Protein AF-A0A842R9W0-F1 (afdb_monomer)

pLDDT: mean 78.73, std 10.99, range [46.91, 91.62]

Mean predicted aligned error: 7.01 Å

Secondary structure (DSSP, 8-state):
-HHHHHHHHHHHHHHHHHHT-GGGHHHHHHHHHH-SSHHHHHHHHHHHHHTHHHHHHHHHHHHHHTT--

Sequence (69 aa):
MEDKSAEIRGRTVLALGRVGNKEILPQLLYKMKEDSDPKVRSRAAWALGTLGQEAKSATEEIWDASKEF

Solvent-accessible surface area (backbone atoms only — not comparable to full-atom values): 3746 Å² total; per-residue (Å²): 115,64,67,64,49,46,52,50,52,26,51,50,38,42,52,52,28,70,69,64,59,72,88,48,48,66,58,35,52,46,35,38,74,70,45,89,44,69,66,32,16,53,33,18,50,49,19,45,59,70,36,41,73,64,33,51,56,50,50,50,55,50,52,56,58,62,71,78,110

Radius of gyration: 11.98 Å; Cα contacts (8 Å, |Δi|>4): 63; chains: 1; bounding box: 28×15×36 Å

Nearest PDB structures (foldseek):
  5n3u-assembly1_B-2  TM=8.116E-01  e=1.664E-01  Nostoc sp. PCC 7120 = FACHB-418
  8tie-assembly1_f  TM=2.900E-01  e=7.090E+00  Saccharomyces cerevisiae

Structure (mmCIF, N/CA/C/O backbone):
data_AF-A0A842R9W0-F1
#
_entry.id   AF-A0A842R9W0-F1
#
loop_
_atom_site.group_PDB
_atom_site.id
_atom_site.type_symbol
_atom_site.label_atom_id
_atom_site.label_alt_id
_atom_site.label_comp_id
_atom_site.lab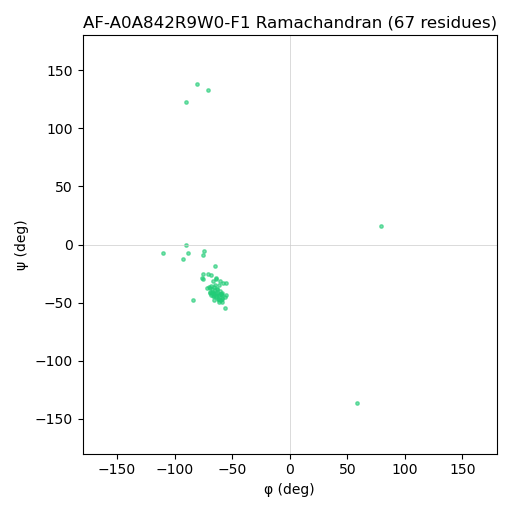el_asym_id
_atom_site.label_entity_id
_atom_site.label_seq_id
_atom_site.pdbx_PDB_ins_code
_atom_site.Cartn_x
_atom_site.Cartn_y
_atom_site.Cartn_z
_atom_site.occupancy
_atom_site.B_iso_or_equiv
_atom_site.auth_seq_id
_atom_site.auth_comp_id
_atom_site.auth_asym_id
_atom_site.auth_atom_id
_atom_site.pdbx_PDB_model_num
ATOM 1 N N . MET A 1 1 ? 15.272 -8.887 -15.160 1.00 59.62 1 MET A N 1
ATOM 2 C CA . MET A 1 1 ? 14.001 -9.648 -15.020 1.00 59.62 1 MET A CA 1
ATOM 3 C C . MET A 1 1 ? 13.141 -9.134 -13.867 1.00 59.62 1 MET A C 1
ATOM 5 O O . MET A 1 1 ? 11.925 -9.265 -13.952 1.00 59.62 1 MET A O 1
ATOM 9 N N . GLU A 1 2 ? 13.729 -8.514 -12.839 1.00 62.72 2 GLU A N 1
ATOM 10 C CA . GLU A 1 2 ? 12.998 -7.967 -11.687 1.00 62.72 2 GLU A CA 1
ATOM 11 C C . GLU A 1 2 ? 11.995 -6.860 -12.044 1.00 62.72 2 GLU A C 1
ATOM 13 O O . GLU A 1 2 ? 10.900 -6.868 -11.489 1.00 62.72 2 GLU A O 1
ATOM 18 N N . ASP A 1 3 ? 12.278 -6.008 -13.038 1.00 66.62 3 ASP A N 1
ATOM 19 C CA . ASP A 1 3 ? 11.341 -4.961 -13.490 1.00 66.62 3 ASP A CA 1
ATOM 20 C C . ASP A 1 3 ? 9.993 -5.516 -13.972 1.00 66.62 3 ASP A C 1
ATOM 22 O O . ASP A 1 3 ? 8.933 -4.998 -13.622 1.00 66.62 3 ASP A O 1
ATOM 26 N N . LYS A 1 4 ? 10.009 -6.622 -14.733 1.00 75.56 4 LYS A N 1
ATOM 27 C CA . LYS A 1 4 ? 8.774 -7.286 -15.187 1.00 75.56 4 LYS A CA 1
ATOM 28 C C . LYS A 1 4 ? 7.997 -7.871 -14.007 1.00 75.56 4 LYS A C 1
ATOM 30 O O . LYS A 1 4 ? 6.771 -7.823 -13.993 1.00 75.56 4 LYS A O 1
ATOM 35 N N . SER A 1 5 ? 8.704 -8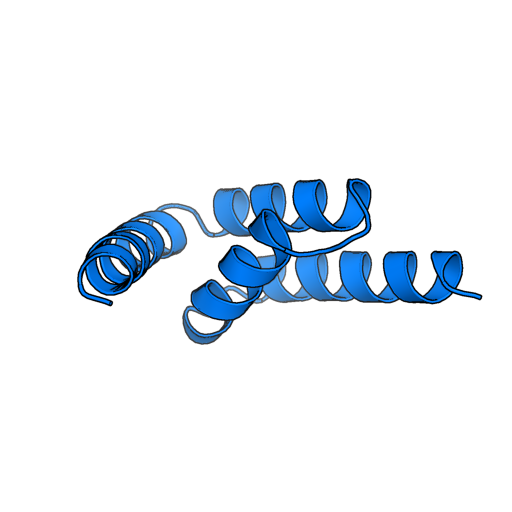.400 -13.005 1.00 85.06 5 SER A N 1
ATOM 36 C CA . SER A 1 5 ? 8.079 -8.895 -11.775 1.00 85.06 5 SER A CA 1
ATOM 37 C C . SER A 1 5 ? 7.454 -7.750 -10.980 1.00 85.06 5 SER A C 1
ATOM 39 O O . SER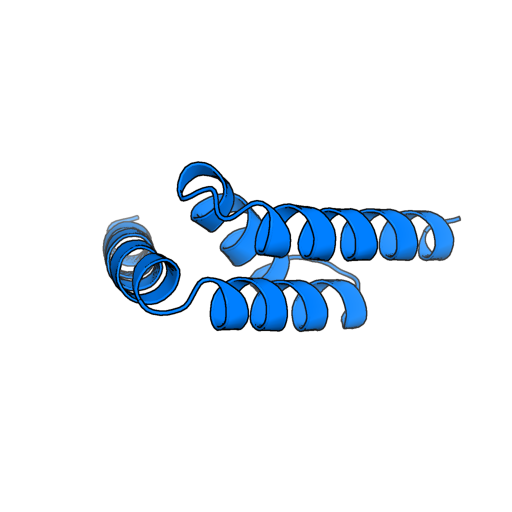 A 1 5 ? 6.308 -7.864 -10.558 1.00 85.06 5 SER A O 1
ATOM 41 N N . ALA A 1 6 ? 8.150 -6.623 -10.829 1.00 84.62 6 ALA A N 1
ATOM 42 C CA . ALA A 1 6 ? 7.633 -5.449 -10.135 1.00 84.62 6 ALA A CA 1
ATOM 43 C C . ALA A 1 6 ? 6.400 -4.855 -10.832 1.00 84.62 6 ALA A C 1
ATOM 45 O O . ALA A 1 6 ? 5.432 -4.464 -10.176 1.00 84.62 6 ALA A O 1
ATOM 46 N N . GLU A 1 7 ? 6.379 -4.848 -12.167 1.00 87.38 7 GLU A N 1
ATOM 47 C CA . GLU A 1 7 ? 5.199 -4.439 -12.925 1.00 87.38 7 GLU A CA 1
ATOM 48 C C . GLU A 1 7 ? 3.998 -5.354 -12.650 1.00 87.38 7 GLU A C 1
ATOM 50 O O . GLU A 1 7 ? 2.908 -4.855 -12.354 1.00 87.38 7 GLU A O 1
ATOM 55 N N . ILE A 1 8 ? 4.204 -6.676 -12.673 1.00 88.31 8 ILE A N 1
ATOM 56 C CA . ILE A 1 8 ? 3.165 -7.662 -12.351 1.00 88.31 8 ILE A CA 1
ATOM 57 C C . ILE A 1 8 ? 2.683 -7.475 -10.909 1.00 88.31 8 ILE A C 1
ATOM 59 O O . ILE A 1 8 ? 1.483 -7.327 -10.696 1.00 88.31 8 ILE A O 1
ATOM 63 N N . ARG A 1 9 ? 3.591 -7.387 -9.925 1.00 87.38 9 ARG A N 1
ATOM 64 C CA . ARG A 1 9 ? 3.239 -7.164 -8.510 1.00 87.38 9 ARG A CA 1
ATOM 65 C C . ARG A 1 9 ? 2.417 -5.894 -8.328 1.00 87.38 9 ARG A C 1
ATOM 67 O O . ARG A 1 9 ? 1.394 -5.912 -7.651 1.00 87.38 9 ARG A O 1
ATOM 74 N N . GLY A 1 10 ? 2.824 -4.801 -8.968 1.00 85.56 10 GLY A N 1
ATOM 75 C CA . GLY A 1 10 ? 2.099 -3.539 -8.902 1.00 85.56 10 GLY A CA 1
ATOM 76 C C . GLY A 1 10 ? 0.708 -3.613 -9.535 1.00 85.56 10 GLY A C 1
ATOM 77 O O . GLY A 1 10 ? -0.235 -3.046 -8.991 1.00 85.56 10 GLY A O 1
ATOM 78 N N . ARG A 1 11 ? 0.551 -4.329 -10.655 1.00 88.12 11 ARG A N 1
ATOM 79 C CA . ARG A 1 11 ? -0.765 -4.573 -11.265 1.00 88.12 11 ARG A CA 1
ATOM 80 C C . ARG A 1 11 ? -1.657 -5.430 -10.374 1.00 88.12 11 ARG A C 1
ATOM 82 O O . ARG A 1 11 ? -2.829 -5.098 -10.225 1.00 88.12 11 ARG A O 1
ATOM 89 N N . THR A 1 12 ? -1.104 -6.468 -9.749 1.00 87.12 12 THR A N 1
ATOM 90 C CA . THR A 1 12 ? -1.827 -7.302 -8.784 1.00 87.12 12 THR A CA 1
ATOM 91 C C . THR A 1 12 ? -2.333 -6.458 -7.622 1.00 87.12 12 THR A C 1
ATOM 93 O O . THR A 1 12 ? -3.519 -6.482 -7.333 1.00 87.12 12 THR A O 1
ATOM 96 N N . VAL A 1 13 ? -1.475 -5.631 -7.023 1.00 88.38 13 VAL A N 1
ATOM 97 C CA . VAL A 1 13 ? -1.843 -4.713 -5.932 1.00 88.38 13 VAL A CA 1
ATOM 98 C C . VAL A 1 13 ? -3.002 -3.781 -6.316 1.00 88.38 13 VAL A C 1
ATOM 100 O O . VAL A 1 13 ? -3.943 -3.618 -5.542 1.00 88.38 13 VAL A O 1
ATOM 103 N N . LEU A 1 14 ? -2.981 -3.213 -7.525 1.00 85.81 14 LEU A N 1
ATOM 104 C CA . LEU A 1 14 ? -4.072 -2.363 -8.014 1.00 85.81 14 LEU A CA 1
ATOM 105 C C . LEU A 1 14 ? -5.370 -3.143 -8.250 1.00 85.81 14 LEU A C 1
ATOM 107 O O . LEU A 1 14 ? -6.450 -2.641 -7.946 1.00 85.81 14 LEU A O 1
ATOM 111 N N . ALA A 1 15 ? -5.279 -4.355 -8.802 1.00 86.00 15 ALA A N 1
ATOM 112 C CA . ALA A 1 15 ? -6.439 -5.216 -9.006 1.00 86.00 15 ALA A CA 1
ATOM 113 C C . ALA A 1 15 ? -7.068 -5.611 -7.664 1.00 86.00 15 ALA A C 1
ATOM 115 O O . ALA A 1 15 ? -8.278 -5.497 -7.506 1.00 86.00 15 ALA A O 1
ATOM 116 N N . LEU A 1 16 ? -6.243 -5.976 -6.682 1.00 82.31 16 LEU A N 1
ATOM 117 C CA . LEU A 1 16 ? -6.674 -6.290 -5.324 1.00 82.31 16 LEU A CA 1
ATOM 118 C C . LEU A 1 16 ? -7.386 -5.092 -4.673 1.00 82.31 16 LEU A C 1
ATOM 120 O O . LEU A 1 16 ? -8.503 -5.246 -4.189 1.00 82.31 16 LEU A O 1
ATOM 124 N N . GLY A 1 17 ? -6.815 -3.885 -4.757 1.00 79.88 17 GLY A N 1
ATOM 125 C CA . GLY A 1 17 ? -7.467 -2.666 -4.257 1.00 79.88 17 GLY A CA 1
ATOM 126 C C . GLY A 1 17 ? -8.834 -2.384 -4.891 1.00 79.88 17 GLY A C 1
ATOM 127 O O . GLY A 1 17 ? -9.734 -1.898 -4.218 1.00 79.88 17 GLY A O 1
ATOM 128 N N . ARG A 1 18 ? -9.023 -2.736 -6.169 1.00 81.44 18 ARG A N 1
ATOM 129 C CA . ARG A 1 18 ? -10.317 -2.602 -6.864 1.00 81.44 18 ARG A CA 1
ATOM 130 C C . ARG A 1 18 ? -11.334 -3.675 -6.487 1.00 81.44 18 ARG A C 1
ATOM 132 O O . ARG A 1 18 ? -12.525 -3.413 -6.585 1.00 81.44 18 ARG A O 1
ATOM 139 N N . VAL A 1 19 ? -10.880 -4.871 -6.113 1.00 82.25 19 VAL A N 1
ATOM 140 C CA . VAL A 1 19 ? -11.765 -5.978 -5.714 1.00 82.25 19 VAL A CA 1
ATOM 141 C C . VAL A 1 19 ? -12.467 -5.680 -4.389 1.00 82.25 19 VAL A C 1
ATOM 143 O O . VAL A 1 19 ? -13.565 -6.180 -4.176 1.00 82.25 19 VAL A O 1
ATOM 146 N N . GLY A 1 20 ? -11.889 -4.847 -3.517 1.00 70.94 20 GLY A N 1
ATOM 147 C CA . GLY A 1 20 ? -12.610 -4.406 -2.321 1.00 70.94 20 GLY A CA 1
ATOM 148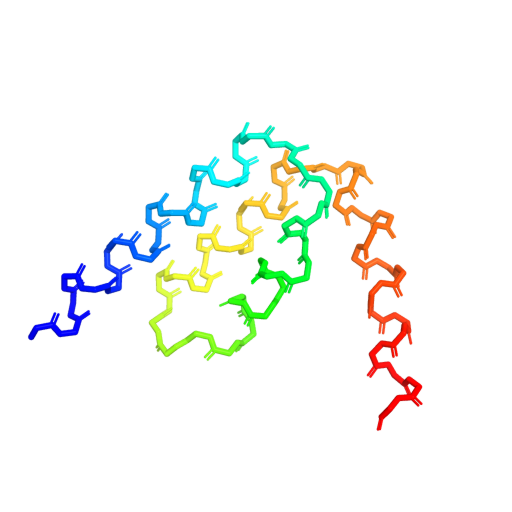 C C . GLY A 1 20 ? -12.636 -5.420 -1.176 1.00 70.94 20 GLY A C 1
ATOM 149 O O . GLY A 1 20 ? -13.472 -5.306 -0.290 1.00 70.94 20 GLY A O 1
ATOM 150 N N . ASN A 1 21 ? -11.774 -6.443 -1.183 1.00 77.50 21 ASN A N 1
ATOM 151 C CA . ASN A 1 21 ? -11.764 -7.434 -0.104 1.00 77.50 21 ASN A CA 1
ATOM 152 C C . ASN A 1 21 ? -10.999 -6.883 1.122 1.00 77.50 21 ASN A C 1
ATOM 154 O O . ASN A 1 21 ? -9.947 -6.269 0.985 1.00 77.50 21 ASN A O 1
ATOM 158 N N . LYS A 1 22 ? -11.497 -7.102 2.340 1.00 73.06 22 LYS A N 1
ATOM 159 C CA . LYS A 1 22 ? -10.786 -6.735 3.578 1.00 73.06 22 LYS A CA 1
ATOM 160 C C . LYS A 1 22 ? -9.636 -7.692 3.900 1.00 73.06 22 LYS A C 1
ATOM 162 O O . LYS A 1 22 ? -8.646 -7.286 4.500 1.00 73.06 22 LYS A O 1
ATOM 167 N N . GLU A 1 23 ? -9.705 -8.935 3.429 1.00 80.06 23 GLU A N 1
ATOM 168 C CA . GLU A 1 23 ? -8.685 -9.966 3.670 1.00 80.06 23 GLU A CA 1
ATOM 169 C C . GLU A 1 23 ? -7.328 -9.640 3.027 1.00 80.06 23 GLU A C 1
ATOM 171 O O . GLU A 1 23 ? -6.296 -10.181 3.418 1.00 80.06 23 GLU A O 1
ATOM 176 N N . ILE A 1 24 ? -7.304 -8.730 2.050 1.00 82.06 24 ILE A N 1
ATOM 177 C CA . ILE A 1 24 ? -6.072 -8.314 1.365 1.00 82.06 24 ILE A CA 1
ATOM 178 C C . ILE A 1 24 ? -5.368 -7.143 2.060 1.00 82.06 24 ILE A C 1
ATOM 180 O O . ILE A 1 24 ? -4.254 -6.792 1.673 1.00 82.06 24 ILE A O 1
ATOM 184 N N . LEU A 1 25 ? -5.978 -6.537 3.083 1.00 82.25 25 LEU A N 1
ATOM 185 C CA . LEU A 1 25 ? -5.424 -5.376 3.786 1.00 82.25 25 LEU A CA 1
ATOM 186 C C . LEU A 1 25 ? -4.057 -5.664 4.436 1.00 82.25 25 LEU A C 1
ATOM 188 O O . LEU A 1 25 ? -3.149 -4.853 4.232 1.00 82.25 25 LEU A O 1
ATOM 192 N N . PRO A 1 26 ? -3.820 -6.822 5.093 1.00 84.19 26 PRO A N 1
ATOM 193 C CA . PRO A 1 26 ? -2.489 -7.177 5.591 1.00 84.19 26 PRO A CA 1
ATOM 194 C C . PRO A 1 26 ? -1.445 -7.278 4.474 1.00 84.19 26 PRO A C 1
ATOM 196 O O . PRO A 1 26 ? -0.317 -6.808 4.619 1.00 84.19 26 PRO A O 1
ATOM 199 N N . GLN A 1 27 ? -1.820 -7.849 3.325 1.00 85.75 27 GLN A N 1
ATOM 200 C CA . GLN A 1 27 ? -0.914 -7.992 2.183 1.00 85.75 27 GLN A CA 1
ATOM 201 C C . GLN A 1 27 ? -0.594 -6.642 1.539 1.00 85.75 27 GLN A C 1
ATOM 203 O O . GLN A 1 27 ? 0.561 -6.391 1.194 1.00 85.75 27 GLN A O 1
ATOM 208 N N . LEU A 1 28 ? -1.583 -5.756 1.402 1.00 85.69 28 LEU A N 1
ATOM 209 C CA . LEU A 1 28 ? -1.372 -4.398 0.906 1.00 85.69 28 LEU A CA 1
ATOM 210 C C . LEU A 1 28 ? -0.482 -3.584 1.855 1.00 85.69 28 LEU A C 1
ATOM 212 O O . LEU A 1 28 ? 0.434 -2.912 1.387 1.00 85.69 28 LEU A O 1
ATOM 216 N N . LEU A 1 29 ? -0.687 -3.692 3.171 1.00 86.44 29 LEU A N 1
ATOM 217 C CA . LEU A 1 29 ? 0.163 -3.054 4.181 1.00 86.44 29 LEU A CA 1
ATOM 218 C C . LEU A 1 29 ? 1.605 -3.558 4.117 1.00 86.44 29 LEU A C 1
ATOM 220 O O . LEU A 1 29 ? 2.534 -2.750 4.069 1.00 86.44 29 LEU A O 1
ATOM 224 N N . TYR A 1 30 ? 1.796 -4.877 4.054 1.00 87.19 30 TYR A N 1
ATOM 225 C CA . TYR A 1 30 ? 3.119 -5.474 3.896 1.00 87.19 30 TYR A CA 1
ATOM 226 C C . TYR A 1 30 ? 3.798 -4.980 2.615 1.00 87.19 30 TYR A C 1
ATOM 228 O O . TYR A 1 30 ? 4.939 -4.533 2.646 1.00 87.19 30 TYR A O 1
ATOM 236 N N . LYS A 1 31 ? 3.084 -4.971 1.484 1.00 88.12 31 LYS A N 1
ATOM 237 C CA . LYS A 1 31 ? 3.625 -4.487 0.206 1.00 88.12 31 LYS A CA 1
ATOM 238 C C . LYS A 1 31 ? 3.919 -2.994 0.191 1.00 88.12 31 LYS A C 1
ATOM 240 O O . LYS A 1 31 ? 4.858 -2.577 -0.479 1.00 88.12 31 LYS A O 1
ATOM 245 N N . MET A 1 32 ? 3.160 -2.195 0.929 1.00 88.31 32 MET A N 1
ATOM 246 C CA . MET A 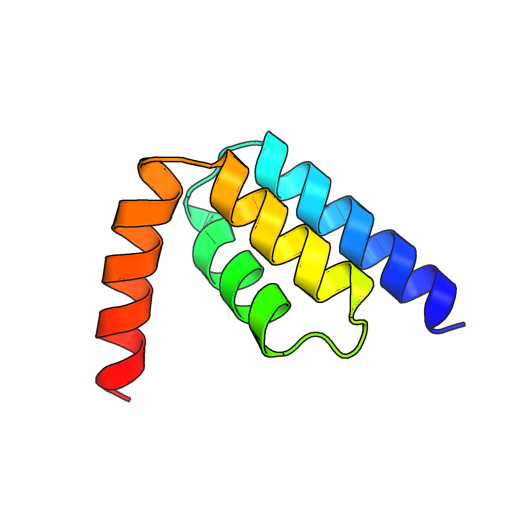1 32 ? 3.434 -0.772 1.083 1.00 88.31 32 MET A CA 1
ATOM 247 C C . MET A 1 32 ? 4.728 -0.520 1.869 1.00 88.31 32 MET A C 1
ATOM 249 O O . MET A 1 32 ? 5.459 0.404 1.519 1.00 88.31 32 MET A O 1
ATOM 253 N N . LYS A 1 33 ? 5.010 -1.322 2.904 1.00 87.31 33 LYS A N 1
ATOM 254 C CA . LYS A 1 33 ? 6.185 -1.159 3.776 1.00 87.31 33 LYS A CA 1
ATOM 255 C C . LYS A 1 33 ? 7.448 -1.812 3.206 1.00 87.31 33 LYS A C 1
ATOM 257 O O . LYS A 1 33 ? 8.487 -1.166 3.133 1.00 87.31 33 LYS A O 1
ATOM 262 N N . GLU A 1 34 ? 7.333 -3.055 2.745 1.00 89.00 34 GLU A N 1
ATOM 263 C CA . GLU A 1 34 ? 8.475 -3.955 2.537 1.00 89.00 34 GLU A CA 1
ATOM 264 C C . GLU A 1 34 ? 8.798 -4.248 1.061 1.00 89.00 34 GLU A C 1
ATOM 266 O O . GLU A 1 34 ? 9.797 -4.907 0.774 1.00 89.00 34 GLU A O 1
ATOM 271 N N . ASP A 1 35 ? 7.980 -3.820 0.083 1.00 90.81 35 ASP A N 1
ATOM 272 C CA . ASP A 1 35 ? 8.303 -4.128 -1.320 1.00 90.81 35 ASP A CA 1
ATOM 273 C C . ASP A 1 35 ? 9.525 -3.326 -1.797 1.00 90.81 35 ASP A C 1
ATOM 275 O O . ASP A 1 35 ? 9.624 -2.105 -1.611 1.00 90.81 35 ASP A O 1
ATOM 279 N N . SER A 1 36 ? 10.455 -4.026 -2.450 1.00 89.06 36 SER A N 1
ATOM 280 C CA . SER A 1 36 ? 11.710 -3.457 -2.942 1.00 89.06 36 SER A CA 1
ATOM 281 C C . SER A 1 36 ? 11.491 -2.387 -4.011 1.00 89.06 36 SER A C 1
ATOM 283 O O . SER A 1 36 ? 12.271 -1.438 -4.102 1.00 89.06 36 SER A O 1
ATOM 285 N N . ASP A 1 37 ? 10.403 -2.484 -4.783 1.00 91.62 37 ASP A N 1
ATOM 286 C CA . ASP A 1 37 ? 10.107 -1.537 -5.850 1.00 91.62 37 ASP A CA 1
ATOM 287 C C . ASP A 1 37 ? 9.252 -0.350 -5.339 1.00 91.62 37 ASP A C 1
ATOM 289 O O . ASP A 1 37 ? 8.131 -0.537 -4.848 1.00 91.62 37 ASP A O 1
ATOM 293 N N . PRO A 1 38 ? 9.724 0.903 -5.490 1.00 88.69 38 PRO A N 1
ATOM 294 C CA . PRO A 1 38 ? 9.006 2.088 -5.019 1.00 88.69 38 PRO A CA 1
ATOM 295 C C . PRO A 1 38 ? 7.656 2.318 -5.716 1.00 88.69 38 PRO A C 1
ATOM 297 O O . PRO A 1 38 ? 6.729 2.852 -5.102 1.00 88.69 38 PRO A O 1
ATOM 300 N N . LYS A 1 39 ? 7.500 1.901 -6.978 1.00 88.94 39 LYS A N 1
ATOM 301 C CA . LYS A 1 39 ? 6.222 1.973 -7.700 1.00 88.94 39 LYS A CA 1
ATOM 302 C C . LYS A 1 39 ? 5.226 0.977 -7.120 1.00 88.94 39 LYS A C 1
ATOM 304 O O . LYS A 1 39 ? 4.040 1.290 -7.053 1.00 88.94 39 LYS A O 1
ATOM 309 N N . VAL A 1 40 ? 5.678 -0.205 -6.694 1.00 90.38 40 VAL A N 1
ATOM 310 C CA . VAL A 1 40 ? 4.811 -1.184 -6.018 1.00 90.38 40 VAL A CA 1
ATOM 311 C C . VAL A 1 40 ? 4.345 -0.640 -4.669 1.00 90.38 40 VAL A C 1
ATOM 313 O O . VAL A 1 40 ? 3.143 -0.673 -4.405 1.00 90.38 40 VAL A O 1
ATOM 316 N N . ARG A 1 41 ? 5.242 -0.035 -3.876 1.00 91.56 41 ARG A N 1
ATOM 317 C CA . ARG A 1 41 ? 4.867 0.617 -2.606 1.00 91.56 41 ARG A CA 1
ATOM 318 C C . ARG A 1 41 ? 3.830 1.726 -2.800 1.00 91.56 41 ARG A C 1
ATOM 320 O O . ARG A 1 41 ? 2.818 1.757 -2.104 1.00 91.56 41 ARG A O 1
ATOM 327 N N . SER A 1 42 ? 4.034 2.597 -3.791 1.00 89.69 42 SER A N 1
ATOM 328 C CA . SER A 1 42 ? 3.089 3.677 -4.116 1.00 89.69 42 SER A CA 1
ATOM 329 C C . SER A 1 42 ? 1.717 3.146 -4.551 1.00 89.69 42 SER A C 1
ATOM 331 O O . SER A 1 42 ? 0.686 3.647 -4.102 1.00 89.69 42 SER A O 1
ATOM 333 N N . ARG A 1 43 ? 1.682 2.086 -5.367 1.00 91.38 43 ARG A N 1
ATOM 334 C CA . ARG A 1 43 ? 0.429 1.429 -5.771 1.00 91.38 43 ARG A CA 1
ATOM 335 C C . ARG A 1 43 ? -0.293 0.782 -4.592 1.00 91.38 43 ARG A C 1
ATOM 337 O O . ARG A 1 43 ? -1.518 0.809 -4.569 1.00 91.38 43 ARG A O 1
ATOM 344 N N . ALA A 1 44 ? 0.441 0.234 -3.625 1.00 89.50 44 ALA A N 1
ATOM 345 C CA . ALA A 1 44 ? -0.139 -0.348 -2.417 1.00 89.50 44 ALA A CA 1
ATOM 346 C C . ALA A 1 44 ? -0.769 0.723 -1.521 1.00 89.50 44 ALA A C 1
ATOM 348 O O . ALA A 1 44 ? -1.908 0.558 -1.094 1.00 89.50 44 ALA A O 1
ATOM 349 N N . ALA A 1 45 ? -0.089 1.858 -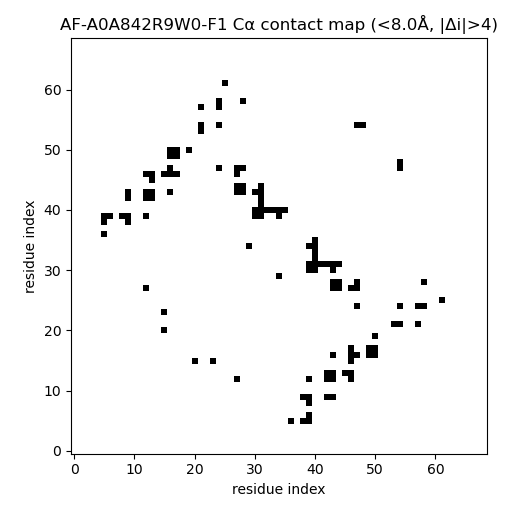1.329 1.00 87.81 45 ALA A N 1
ATOM 350 C CA . ALA A 1 45 ? -0.655 3.009 -0.627 1.00 87.81 45 ALA A CA 1
ATOM 351 C C . ALA A 1 45 ? -1.924 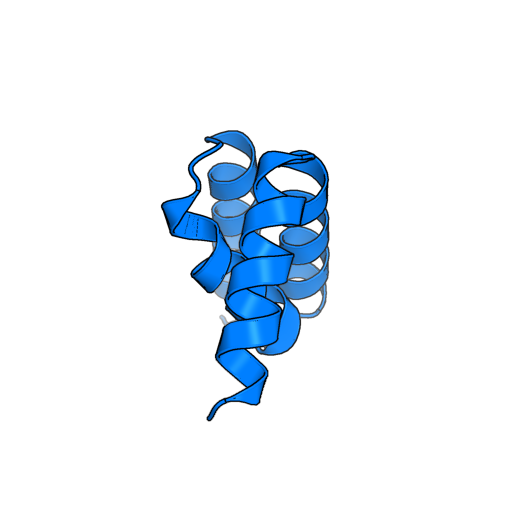3.540 -1.319 1.00 87.81 45 ALA A C 1
ATOM 353 O O . ALA A 1 45 ? -2.922 3.823 -0.659 1.00 87.81 45 ALA A O 1
ATOM 354 N N . TRP A 1 46 ? -1.915 3.626 -2.654 1.00 87.69 46 TRP A N 1
ATOM 355 C CA . TRP A 1 46 ? -3.095 4.037 -3.418 1.00 87.69 46 TRP A CA 1
ATOM 356 C C . TRP A 1 46 ? -4.253 3.044 -3.267 1.00 87.69 46 TRP A C 1
ATOM 358 O O . TRP A 1 46 ? -5.372 3.466 -2.998 1.00 87.69 46 TRP A O 1
ATOM 368 N N . ALA A 1 47 ? -3.979 1.739 -3.374 1.00 86.75 47 ALA A N 1
ATOM 369 C CA . ALA A 1 47 ? -4.973 0.683 -3.185 1.00 86.75 47 ALA A CA 1
ATOM 370 C C . ALA A 1 47 ? -5.616 0.745 -1.787 1.00 86.75 47 ALA A C 1
ATOM 372 O O . ALA A 1 47 ? -6.836 0.663 -1.668 1.00 86.75 47 ALA A O 1
ATOM 373 N N . LEU A 1 48 ? -4.813 0.963 -0.741 1.00 85.19 48 LEU A N 1
ATOM 374 C CA . LEU A 1 48 ? -5.304 1.182 0.623 1.00 85.19 48 LEU A CA 1
ATOM 375 C C . LEU A 1 48 ? -6.190 2.435 0.712 1.00 85.19 48 LEU A C 1
ATOM 377 O O . LEU A 1 48 ? -7.263 2.378 1.300 1.00 85.19 48 LEU A O 1
ATOM 381 N N . GLY A 1 49 ? -5.798 3.542 0.077 1.00 82.31 49 GLY A N 1
ATOM 382 C CA . GLY A 1 49 ? -6.618 4.757 0.021 1.00 82.31 49 GLY A CA 1
ATOM 383 C C . GLY A 1 49 ? -7.951 4.564 -0.711 1.00 82.31 49 GLY A C 1
ATOM 384 O O . GLY A 1 49 ? -8.973 5.089 -0.274 1.00 82.31 49 GLY A O 1
ATOM 385 N N . THR A 1 50 ? -7.972 3.780 -1.795 1.00 81.56 50 THR A N 1
ATOM 386 C CA . THR A 1 50 ? -9.202 3.500 -2.560 1.00 81.56 50 THR A CA 1
ATOM 387 C C . THR A 1 50 ? -10.194 2.604 -1.831 1.00 81.56 50 THR A C 1
ATOM 389 O O . THR A 1 50 ? -11.389 2.704 -2.085 1.00 81.56 50 THR A O 1
ATOM 392 N N . LEU A 1 51 ? -9.718 1.769 -0.907 1.00 76.88 51 LEU A N 1
ATOM 393 C CA . LEU A 1 51 ? -10.560 0.933 -0.047 1.00 76.88 51 LEU A CA 1
ATOM 394 C C . LEU A 1 51 ? -11.254 1.747 1.071 1.00 76.88 51 LEU A C 1
ATOM 396 O O . LEU A 1 51 ? -12.098 1.219 1.790 1.00 76.88 51 LEU A O 1
ATOM 400 N N . GLY A 1 52 ? -10.943 3.041 1.218 1.00 70.62 52 GLY A N 1
ATOM 401 C CA . GLY A 1 52 ? -11.734 3.986 2.013 1.00 70.62 52 GLY A CA 1
ATOM 402 C C . GLY A 1 52 ? -11.904 3.601 3.489 1.00 70.62 52 GLY A C 1
ATOM 403 O O . GLY A 1 52 ? -10.951 3.197 4.155 1.00 70.62 52 GLY A O 1
ATOM 404 N N . GLN A 1 53 ? -13.125 3.752 4.023 1.00 64.81 53 GLN A N 1
ATOM 405 C CA . GLN A 1 53 ? -13.456 3.477 5.433 1.00 64.81 53 GLN A CA 1
ATOM 406 C C . GLN A 1 53 ? -13.076 2.049 5.866 1.00 64.81 53 GLN A C 1
ATOM 408 O O . GLN A 1 53 ? -12.686 1.829 7.009 1.00 64.81 53 GLN A O 1
ATOM 413 N N . GLU A 1 54 ? -13.171 1.091 4.942 1.00 64.75 54 GLU A N 1
ATOM 414 C CA . GLU A 1 54 ? -12.892 -0.325 5.178 1.00 64.75 54 GLU A CA 1
ATOM 415 C C . GLU A 1 54 ? -11.399 -0.587 5.345 1.00 64.75 54 GLU A C 1
ATOM 417 O O . GLU A 1 54 ? -11.009 -1.364 6.215 1.00 64.75 54 GLU A O 1
ATOM 422 N N . ALA A 1 55 ? -10.565 0.125 4.581 1.00 64.69 55 ALA A N 1
ATOM 423 C CA . ALA A 1 55 ? -9.137 0.167 4.846 1.00 64.69 55 ALA A CA 1
ATOM 424 C C . ALA A 1 55 ? -8.833 0.891 6.148 1.00 64.69 55 ALA A C 1
ATOM 426 O O . ALA A 1 55 ? -8.018 0.390 6.903 1.00 64.69 55 ALA A O 1
ATOM 427 N N . LYS A 1 56 ? -9.486 2.015 6.459 1.00 65.12 56 LYS A N 1
ATOM 428 C CA . LYS A 1 56 ? -9.186 2.769 7.683 1.00 65.12 56 LYS A CA 1
ATOM 429 C C . LYS A 1 56 ? -9.333 1.900 8.937 1.00 65.12 56 LYS A C 1
ATOM 431 O O . LYS A 1 56 ? -8.354 1.737 9.660 1.00 65.12 56 LYS A O 1
ATOM 436 N N . SER A 1 57 ? -10.492 1.269 9.129 1.00 64.62 57 SER A N 1
ATOM 437 C CA . SER A 1 57 ? -10.739 0.414 10.299 1.00 64.62 57 SER A CA 1
ATOM 438 C C . SER A 1 57 ? -9.790 -0.781 10.368 1.00 64.62 57 SER A C 1
ATOM 440 O O . SER A 1 57 ? -9.238 -1.045 11.430 1.00 64.62 57 SER A O 1
ATOM 442 N N . ALA A 1 58 ? -9.530 -1.469 9.250 1.00 64.50 58 ALA A N 1
ATOM 443 C CA . ALA A 1 58 ? -8.616 -2.609 9.298 1.00 64.50 58 ALA A CA 1
ATOM 444 C C . ALA A 1 58 ? -7.145 -2.182 9.392 1.00 64.50 58 ALA A C 1
ATOM 446 O O . ALA A 1 58 ? -6.341 -2.903 9.963 1.00 64.50 58 ALA A O 1
ATOM 447 N N . THR A 1 59 ? -6.758 -1.026 8.844 1.00 66.38 59 THR A N 1
ATOM 448 C CA . THR A 1 59 ? -5.400 -0.501 9.026 1.00 66.38 59 THR A CA 1
ATOM 449 C C . THR A 1 59 ? -5.171 -0.080 10.464 1.00 66.38 59 THR A C 1
ATOM 451 O O . THR A 1 59 ? -4.073 -0.309 10.935 1.00 66.38 59 THR A O 1
ATOM 454 N N . GLU A 1 60 ? -6.166 0.468 11.169 1.00 67.81 60 GLU A N 1
ATOM 455 C CA . GLU A 1 60 ? -6.077 0.775 12.603 1.00 67.81 60 GLU A CA 1
ATOM 456 C C . GLU A 1 60 ? -5.956 -0.515 13.428 1.00 67.81 60 GLU A C 1
ATOM 458 O O . GLU A 1 60 ? -5.019 -0.647 14.209 1.00 67.81 60 GLU A O 1
ATOM 463 N N . GLU A 1 61 ? -6.806 -1.511 13.165 1.00 69.06 61 GLU A N 1
ATOM 464 C CA . GLU A 1 61 ? -6.768 -2.818 13.838 1.00 69.06 61 GLU A CA 1
ATOM 465 C C . GLU A 1 61 ? -5.444 -3.567 13.598 1.00 69.06 61 GLU A C 1
ATOM 467 O O . GLU A 1 61 ? -4.805 -4.034 14.538 1.00 69.06 61 GLU A O 1
ATOM 472 N N . ILE A 1 62 ? -4.974 -3.627 12.347 1.00 67.38 62 ILE A N 1
ATOM 473 C CA . ILE A 1 62 ? -3.695 -4.263 11.994 1.00 67.38 62 ILE A CA 1
ATOM 474 C C . ILE A 1 62 ? -2.512 -3.442 12.525 1.00 67.38 62 ILE A C 1
ATOM 476 O O . ILE A 1 62 ? -1.504 -4.013 12.939 1.00 67.38 62 ILE A O 1
ATOM 480 N N . TRP A 1 63 ? -2.593 -2.110 12.498 1.00 65.31 63 TRP A N 1
ATOM 481 C CA . TRP A 1 63 ? -1.532 -1.236 13.000 1.00 65.31 63 TRP A CA 1
ATOM 482 C C . TRP A 1 63 ? -1.364 -1.375 14.507 1.00 65.31 63 TRP A C 1
ATOM 484 O O . TRP A 1 63 ? -0.227 -1.480 14.965 1.00 65.31 63 TRP A O 1
ATOM 494 N N . ASP A 1 64 ? -2.457 -1.430 15.262 1.00 67.12 64 ASP A N 1
ATOM 495 C CA . ASP A 1 64 ? -2.403 -1.642 16.704 1.00 67.12 64 ASP A CA 1
ATOM 496 C C . ASP A 1 64 ? -1.953 -3.065 17.046 1.00 67.12 64 ASP A C 1
ATOM 498 O O . ASP A 1 64 ? -1.033 -3.215 17.848 1.00 67.12 64 ASP A O 1
ATOM 502 N N . ALA A 1 65 ? -2.444 -4.087 16.338 1.00 64.19 65 ALA A N 1
ATOM 503 C CA . ALA A 1 65 ? -1.949 -5.458 16.493 1.00 64.19 65 ALA A CA 1
ATOM 504 C C . ALA A 1 65 ? -0.449 -5.598 16.158 1.00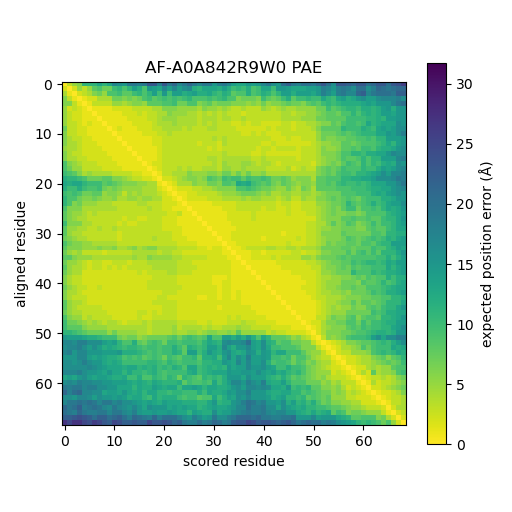 64.19 65 ALA A C 1
ATOM 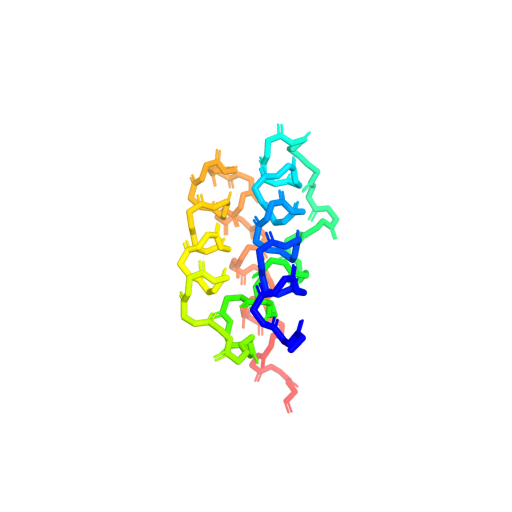506 O O . ALA A 1 65 ? 0.251 -6.408 16.759 1.00 64.19 65 ALA A O 1
ATOM 507 N N . SER A 1 66 ? 0.083 -4.793 15.228 1.00 61.44 66 SER A N 1
ATOM 508 C CA . SER A 1 66 ? 1.512 -4.814 14.872 1.00 61.44 66 SER A CA 1
ATOM 509 C C . SER A 1 66 ? 2.438 -4.146 15.894 1.00 61.44 66 SER A C 1
ATOM 511 O O . SER A 1 66 ? 3.650 -4.249 15.742 1.00 61.44 66 SER A O 1
ATOM 513 N N . LYS A 1 67 ? 1.895 -3.450 16.903 1.00 60.62 67 LYS A N 1
ATOM 514 C CA . LYS A 1 67 ? 2.666 -2.881 18.024 1.00 60.62 67 LYS A CA 1
ATOM 515 C C . LYS A 1 67 ? 2.743 -3.818 19.231 1.00 60.62 67 LYS A C 1
ATOM 517 O O . LYS A 1 67 ? 3.496 -3.531 20.157 1.00 60.62 67 LYS A O 1
ATOM 522 N N . GLU A 1 68 ? 1.939 -4.881 19.250 1.00 55.09 68 GLU A N 1
ATOM 523 C CA . GLU A 1 68 ? 1.918 -5.877 20.329 1.00 55.09 68 GLU A CA 1
ATOM 524 C C . GLU A 1 68 ? 2.887 -7.054 20.099 1.00 55.09 68 GLU A C 1
ATOM 526 O O . GLU A 1 68 ? 3.003 -7.928 20.958 1.00 55.09 68 GLU A O 1
ATOM 531 N N . PHE A 1 69 ? 3.621 -7.052 18.982 1.00 46.91 69 PHE A N 1
ATOM 532 C CA . PHE A 1 69 ? 4.718 -7.975 18.664 1.00 46.91 69 PHE A CA 1
ATOM 533 C C . PHE A 1 69 ? 6.024 -7.205 18.450 1.00 46.91 69 PHE A C 1
ATOM 535 O O . PHE A 1 69 ? 7.092 -7.792 18.735 1.00 46.91 69 PHE A O 1
#

Foldseek 3Di:
DVVVVLVVLLVVLLVVLVVLDLVCLVVLVCQLPPPPDPSSNVSSVVSLVSNPPSSVVSVVVVVVVVVVD